Protein AF-A0A844BDV9-F1 (afdb_monomer)

Structure (mmCIF, N/CA/C/O backbone):
data_AF-A0A844BDV9-F1
#
_entry.id   AF-A0A844BDV9-F1
#
loop_
_atom_site.group_PDB
_atom_site.id
_atom_site.type_symbol
_atom_site.label_atom_id
_atom_site.label_alt_id
_atom_site.label_comp_id
_atom_site.label_asym_id
_atom_site.label_entity_id
_atom_site.label_seq_id
_atom_site.pdbx_PDB_ins_code
_atom_site.Cartn_x
_atom_site.Cartn_y
_atom_site.Cartn_z
_atom_site.occupancy
_atom_site.B_iso_or_equiv
_atom_site.auth_seq_id
_atom_site.auth_comp_id
_atom_site.auth_asym_id
_atom_site.auth_atom_id
_atom_site.pdbx_PDB_model_num
ATOM 1 N N . MET A 1 1 ? -14.045 5.479 32.132 1.00 39.50 1 MET A N 1
ATOM 2 C CA . MET A 1 1 ? -12.937 4.643 31.619 1.00 39.50 1 MET A CA 1
ATOM 3 C C . MET A 1 1 ? -12.503 5.252 30.305 1.00 39.50 1 MET A C 1
ATOM 5 O O . MET A 1 1 ? -13.356 5.405 29.442 1.00 39.50 1 MET A O 1
ATOM 9 N N . ALA A 1 2 ? -11.246 5.677 30.174 1.00 41.59 2 ALA A N 1
ATOM 10 C CA . ALA A 1 2 ? -10.740 6.134 28.885 1.00 41.59 2 ALA A CA 1
ATOM 11 C C . ALA A 1 2 ? -10.876 4.974 27.890 1.00 41.59 2 ALA A C 1
ATOM 13 O O . ALA A 1 2 ? -10.367 3.885 28.159 1.00 41.59 2 ALA A O 1
ATOM 14 N N . ALA A 1 3 ? -11.607 5.185 26.797 1.00 51.66 3 ALA A N 1
ATOM 15 C CA . ALA A 1 3 ? -11.724 4.229 25.705 1.00 51.66 3 ALA A CA 1
ATOM 16 C C . ALA A 1 3 ? -10.369 4.152 24.984 1.00 51.66 3 ALA A C 1
ATOM 18 O O . ALA A 1 3 ? -10.139 4.788 23.960 1.00 51.66 3 ALA A O 1
ATOM 19 N N . GLY A 1 4 ? -9.411 3.460 25.598 1.00 60.97 4 GLY A N 1
ATOM 20 C CA . GLY A 1 4 ? -8.107 3.219 25.010 1.00 60.97 4 GLY A CA 1
ATOM 21 C C . GLY A 1 4 ? -8.273 2.311 23.802 1.00 60.97 4 GLY A C 1
ATOM 22 O O . GLY A 1 4 ? -8.883 1.252 23.905 1.00 60.97 4 GLY A O 1
ATOM 23 N N . ILE A 1 5 ? -7.729 2.734 22.664 1.00 66.56 5 ILE A N 1
ATOM 24 C CA . ILE A 1 5 ? -7.647 1.896 21.469 1.00 66.56 5 ILE A CA 1
ATOM 25 C C . ILE A 1 5 ? -6.936 0.588 21.840 1.00 66.56 5 ILE A C 1
ATOM 27 O O . ILE A 1 5 ? -5.827 0.618 22.387 1.00 66.56 5 ILE A O 1
ATOM 31 N N . GLU A 1 6 ? -7.578 -0.538 21.543 1.00 78.62 6 GLU A N 1
ATOM 32 C CA . GLU A 1 6 ? -7.093 -1.866 21.903 1.00 78.62 6 GLU A CA 1
ATOM 33 C C . GLU A 1 6 ? -5.697 -2.125 21.290 1.00 78.62 6 GLU A C 1
ATOM 35 O O . GLU A 1 6 ? -5.483 -1.826 20.108 1.00 78.62 6 GLU A O 1
ATOM 40 N N . PRO A 1 7 ? -4.717 -2.662 22.046 1.00 78.19 7 PRO A N 1
ATOM 41 C CA . PRO A 1 7 ? -3.354 -2.869 21.546 1.00 78.19 7 PRO A CA 1
ATOM 42 C C . PRO A 1 7 ? -3.280 -3.693 20.253 1.00 78.19 7 PRO A C 1
ATOM 44 O O . PRO A 1 7 ? -2.465 -3.385 19.385 1.00 78.19 7 PRO A O 1
ATOM 47 N N . GLY A 1 8 ? -4.162 -4.688 20.095 1.00 80.75 8 GLY A N 1
ATOM 48 C CA . GLY A 1 8 ? -4.255 -5.500 18.877 1.00 80.75 8 GLY A CA 1
ATOM 49 C C . GLY A 1 8 ? -4.669 -4.689 17.647 1.00 80.75 8 GLY A C 1
ATOM 50 O O . GLY A 1 8 ? -4.048 -4.807 16.594 1.00 80.75 8 GLY A O 1
ATOM 51 N N . PHE A 1 9 ? -5.642 -3.787 17.797 1.00 83.75 9 PHE A N 1
ATOM 52 C CA . PHE A 1 9 ? -6.069 -2.890 16.724 1.00 83.75 9 PHE A CA 1
ATOM 53 C C . PHE A 1 9 ? -4.978 -1.875 16.355 1.00 83.75 9 PHE A C 1
ATOM 55 O O . PHE A 1 9 ? -4.750 -1.622 15.175 1.00 83.75 9 PHE A O 1
ATOM 62 N N . ARG A 1 10 ? -4.244 -1.332 17.340 1.00 84.62 10 ARG A N 1
ATOM 63 C CA . ARG A 1 10 ? -3.087 -0.458 17.060 1.00 84.62 10 ARG A CA 1
ATOM 64 C C . ARG A 1 10 ? -1.990 -1.186 16.288 1.00 84.62 10 ARG A C 1
ATOM 66 O O . ARG A 1 10 ? -1.427 -0.611 15.363 1.00 84.62 10 ARG A O 1
ATOM 73 N N . GLY A 1 11 ? -1.692 -2.428 16.673 1.00 88.44 11 GLY A N 1
ATOM 74 C CA . GLY A 1 11 ? -0.721 -3.270 15.976 1.00 88.44 11 GLY A CA 1
ATOM 75 C C . GLY A 1 11 ? -1.129 -3.508 14.525 1.00 88.44 11 GLY A C 1
ATOM 76 O O . GLY A 1 11 ? -0.352 -3.216 13.620 1.00 88.44 11 GLY A O 1
ATOM 77 N N . TRP A 1 12 ? -2.376 -3.932 14.306 1.00 89.88 12 TRP A N 1
ATOM 78 C CA . TRP A 1 12 ? -2.939 -4.121 12.968 1.00 89.88 12 TRP A CA 1
ATOM 79 C C . TRP A 1 12 ? -2.885 -2.843 12.116 1.00 89.88 12 TRP A C 1
ATOM 81 O O . TRP A 1 12 ? -2.395 -2.897 10.991 1.00 89.88 12 TRP A O 1
ATOM 91 N N . LEU A 1 13 ? -3.300 -1.685 12.652 1.00 89.94 13 LEU A N 1
ATOM 92 C CA . LEU A 1 13 ? -3.201 -0.399 11.946 1.00 89.94 13 LEU A CA 1
ATOM 93 C C . LEU A 1 13 ? -1.755 -0.054 11.570 1.00 89.94 13 LEU A C 1
ATOM 95 O O . LEU A 1 13 ? -1.506 0.470 10.486 1.00 89.94 13 LEU A O 1
ATOM 99 N N . GLY A 1 14 ? -0.802 -0.336 12.460 1.00 92.56 14 GLY A N 1
ATOM 100 C CA . GLY A 1 14 ? 0.620 -0.139 12.199 1.00 92.56 14 GLY A CA 1
ATOM 101 C C . GLY A 1 14 ? 1.107 -0.978 11.019 1.00 92.56 14 GLY A C 1
ATOM 102 O O . GLY A 1 14 ? 1.735 -0.435 10.112 1.00 92.56 14 GLY A O 1
ATOM 103 N N . THR A 1 15 ? 0.773 -2.269 11.004 1.00 94.25 15 THR A N 1
ATOM 104 C CA . THR A 1 15 ? 1.108 -3.184 9.904 1.00 94.25 15 THR A CA 1
ATOM 105 C C . THR A 1 15 ? 0.438 -2.766 8.599 1.00 94.25 15 THR A C 1
ATOM 107 O O . THR A 1 15 ? 1.113 -2.670 7.578 1.00 94.25 15 THR A O 1
ATOM 110 N N . LEU A 1 16 ? -0.859 -2.439 8.634 1.00 94.75 16 LEU A N 1
ATOM 111 C CA . LEU A 1 16 ? -1.600 -1.976 7.461 1.00 94.75 16 LEU A CA 1
ATOM 112 C C . LEU A 1 16 ? -0.986 -0.705 6.870 1.00 94.75 16 LEU A C 1
ATOM 114 O O . LEU A 1 16 ? -0.847 -0.604 5.655 1.00 94.75 16 LEU A O 1
ATOM 118 N N . ARG A 1 17 ? -0.586 0.252 7.715 1.00 95.38 17 ARG A N 1
ATOM 119 C CA . ARG A 1 17 ? 0.073 1.479 7.259 1.00 95.38 17 ARG A CA 1
ATOM 120 C C . ARG A 1 17 ? 1.390 1.182 6.547 1.00 95.38 17 ARG A C 1
ATOM 122 O O . ARG A 1 17 ? 1.606 1.718 5.470 1.00 95.38 17 ARG A O 1
ATOM 129 N N . ILE A 1 18 ? 2.241 0.337 7.128 1.00 97.00 18 ILE A N 1
ATOM 130 C CA . ILE A 1 18 ? 3.536 -0.021 6.528 1.00 97.00 18 ILE A CA 1
ATOM 131 C C . ILE A 1 18 ? 3.324 -0.685 5.162 1.00 97.00 18 ILE A C 1
ATOM 133 O O . ILE A 1 18 ? 3.966 -0.295 4.189 1.00 97.00 18 ILE A O 1
ATOM 137 N N . ALA A 1 19 ? 2.388 -1.635 5.070 1.00 96.75 19 ALA A N 1
ATOM 138 C CA . ALA A 1 19 ? 2.056 -2.295 3.809 1.00 96.75 19 ALA A CA 1
ATOM 139 C C . ALA A 1 19 ? 1.506 -1.302 2.768 1.00 96.75 19 ALA A C 1
ATOM 141 O O . ALA A 1 19 ? 1.920 -1.320 1.611 1.00 96.75 19 ALA A O 1
ATOM 142 N N . ALA A 1 20 ? 0.622 -0.386 3.177 1.00 96.81 20 ALA A N 1
ATOM 143 C CA . ALA A 1 20 ? 0.055 0.630 2.292 1.00 96.81 20 ALA A CA 1
ATOM 144 C C . ALA A 1 20 ? 1.111 1.628 1.790 1.00 96.81 20 ALA A C 1
ATOM 146 O O . ALA A 1 20 ? 1.101 1.997 0.618 1.00 96.81 20 ALA A O 1
ATOM 147 N N . GLU A 1 21 ? 2.040 2.047 2.652 1.00 97.94 21 GLU A N 1
ATOM 148 C CA . GLU A 1 21 ? 3.163 2.911 2.276 1.00 97.94 21 GLU A CA 1
ATOM 149 C C . GLU A 1 21 ? 4.096 2.211 1.276 1.00 97.94 21 GLU A C 1
ATOM 151 O O . GLU A 1 21 ? 4.487 2.821 0.281 1.00 97.94 21 GLU A O 1
ATOM 156 N N . ALA A 1 22 ? 4.396 0.925 1.484 1.00 95.50 22 ALA A N 1
ATOM 157 C CA . ALA A 1 22 ? 5.203 0.132 0.557 1.00 95.50 22 ALA A CA 1
ATOM 158 C C . ALA A 1 22 ? 4.511 -0.062 -0.804 1.00 95.50 22 ALA A C 1
ATOM 160 O O . ALA A 1 22 ? 5.119 0.181 -1.847 1.00 95.50 22 ALA A O 1
ATOM 161 N N . SER A 1 23 ? 3.227 -0.434 -0.803 1.00 97.69 23 SER A N 1
ATOM 162 C CA . SER A 1 23 ? 2.417 -0.580 -2.021 1.00 97.69 23 SER A CA 1
ATOM 163 C C . SER A 1 23 ? 2.340 0.730 -2.810 1.00 97.69 23 SER A C 1
ATOM 165 O O . SER A 1 23 ? 2.504 0.739 -4.034 1.00 97.69 23 SER A O 1
ATOM 167 N N . LYS A 1 24 ? 2.180 1.860 -2.110 1.00 97.62 24 LYS A N 1
ATOM 168 C CA . LYS A 1 24 ? 2.211 3.184 -2.729 1.00 97.62 24 LYS A CA 1
ATOM 169 C C . LYS A 1 24 ? 3.570 3.486 -3.357 1.00 97.62 24 LYS A C 1
ATOM 171 O O . LYS A 1 24 ? 3.602 3.905 -4.505 1.00 97.62 24 LYS A O 1
ATOM 176 N N . ALA A 1 25 ? 4.672 3.257 -2.644 1.00 97.62 25 ALA A N 1
ATOM 177 C CA . ALA A 1 25 ? 6.011 3.535 -3.165 1.00 97.62 25 ALA A CA 1
ATOM 178 C C . ALA A 1 25 ? 6.306 2.751 -4.456 1.00 97.62 25 ALA A C 1
ATOM 180 O O . ALA A 1 25 ? 6.839 3.315 -5.407 1.00 97.62 25 ALA A O 1
ATOM 181 N N . LEU A 1 26 ? 5.898 1.479 -4.514 1.00 97.06 26 LEU A N 1
ATOM 182 C CA . LEU A 1 26 ? 6.020 0.653 -5.719 1.00 97.06 26 LEU A CA 1
ATOM 183 C C . LEU A 1 26 ? 5.133 1.159 -6.861 1.00 97.06 26 LEU A C 1
ATOM 185 O O . LEU A 1 26 ? 5.562 1.175 -8.011 1.00 97.06 26 LEU A O 1
ATOM 189 N N . SER A 1 27 ? 3.915 1.607 -6.549 1.00 95.44 27 SER A N 1
ATOM 190 C CA . SER A 1 27 ? 3.009 2.203 -7.540 1.00 95.44 27 SER A CA 1
ATOM 191 C C . SER A 1 27 ? 3.560 3.518 -8.101 1.00 95.44 27 SER A C 1
ATOM 193 O O . SER A 1 27 ? 3.474 3.752 -9.305 1.00 95.44 27 SER A O 1
ATOM 195 N N . ASP A 1 28 ? 4.161 4.352 -7.248 1.00 97.25 28 ASP A N 1
ATOM 196 C CA . ASP A 1 28 ? 4.805 5.606 -7.641 1.00 97.25 28 ASP A CA 1
ATOM 197 C C . ASP A 1 28 ? 6.036 5.332 -8.528 1.00 97.25 28 ASP A C 1
ATOM 199 O O . ASP A 1 28 ? 6.206 5.984 -9.559 1.00 97.25 28 ASP A O 1
ATOM 203 N N . GLU A 1 29 ? 6.864 4.334 -8.185 1.00 96.56 29 GLU A N 1
ATOM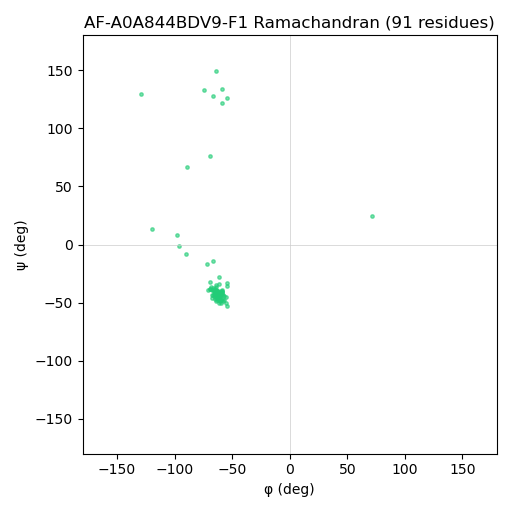 204 C CA . GLU A 1 29 ? 8.001 3.921 -9.020 1.00 96.56 29 GLU A CA 1
ATOM 205 C C . GLU A 1 29 ? 7.534 3.358 -10.367 1.00 96.56 29 GLU A C 1
ATOM 207 O O . GLU A 1 29 ? 8.094 3.713 -11.403 1.00 96.56 29 GLU A O 1
ATOM 212 N N . LEU A 1 30 ? 6.484 2.530 -10.379 1.00 94.94 30 LEU A N 1
ATOM 213 C CA . LEU A 1 30 ? 5.925 1.976 -11.611 1.00 94.94 30 LEU A CA 1
ATOM 214 C C . LEU A 1 30 ? 5.376 3.088 -12.508 1.00 94.94 30 LEU A C 1
ATOM 216 O O . LEU A 1 30 ? 5.652 3.104 -13.704 1.00 94.94 30 LEU A O 1
ATOM 220 N N . GLY A 1 31 ? 4.653 4.045 -11.924 1.00 93.56 31 GLY A N 1
ATOM 221 C CA . GLY A 1 31 ? 4.153 5.219 -12.630 1.00 93.56 31 GLY A CA 1
ATOM 222 C C . GLY A 1 31 ? 5.278 6.065 -13.224 1.00 93.56 31 GLY A C 1
ATOM 223 O O . GLY A 1 31 ? 5.174 6.479 -14.374 1.00 93.56 31 GLY A O 1
ATOM 224 N N . ALA A 1 32 ? 6.369 6.282 -12.484 1.00 94.50 32 ALA A N 1
ATOM 225 C CA . ALA A 1 32 ? 7.542 6.992 -12.990 1.00 94.50 32 ALA A CA 1
ATOM 226 C C . ALA A 1 32 ? 8.221 6.231 -14.139 1.00 94.50 32 ALA A C 1
ATOM 228 O O . ALA A 1 32 ? 8.556 6.835 -15.154 1.00 94.50 32 ALA A O 1
ATOM 229 N N . LEU A 1 33 ? 8.362 4.910 -14.002 1.00 92.31 33 LEU A N 1
ATOM 230 C CA . LEU A 1 33 ? 8.980 4.051 -15.008 1.00 92.31 33 LEU A CA 1
A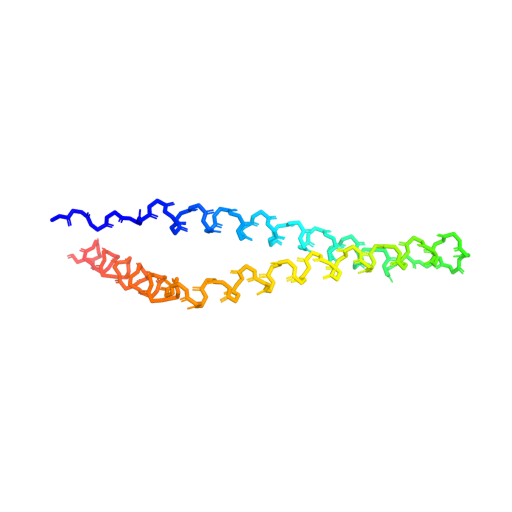TOM 231 C C . LEU A 1 33 ? 8.165 4.027 -16.309 1.00 92.31 33 LEU A C 1
ATOM 233 O O . LEU A 1 33 ? 8.738 4.079 -17.386 1.00 92.31 33 LEU A O 1
ATOM 237 N N . MET A 1 34 ? 6.830 4.024 -16.233 1.00 90.56 34 MET A N 1
ATOM 238 C CA . MET A 1 34 ? 5.950 4.073 -17.413 1.00 90.56 34 MET A CA 1
ATOM 239 C C . MET A 1 34 ? 6.017 5.393 -18.202 1.00 90.56 34 MET A C 1
ATOM 241 O O . MET A 1 34 ? 5.496 5.453 -19.314 1.00 90.56 34 MET A O 1
ATOM 245 N N . LEU A 1 35 ? 6.609 6.450 -17.638 1.00 91.88 35 LEU A N 1
ATOM 246 C CA . LEU A 1 35 ? 6.825 7.729 -18.324 1.00 91.88 35 LEU A CA 1
ATOM 247 C C . LEU A 1 35 ? 8.167 7.784 -19.066 1.00 91.88 35 LEU A C 1
ATOM 249 O O . LEU A 1 35 ? 8.418 8.754 -19.784 1.00 91.88 35 LEU A O 1
ATOM 253 N N . GLU A 1 36 ? 9.034 6.789 -18.877 1.00 92.88 36 GLU A N 1
ATOM 254 C CA . GLU A 1 36 ? 10.288 6.673 -19.614 1.00 92.88 36 GLU A CA 1
ATOM 255 C C . GLU A 1 36 ? 10.007 6.214 -21.056 1.00 92.88 36 GLU A C 1
ATOM 257 O O . GLU A 1 36 ? 9.250 5.274 -21.290 1.00 92.88 36 GLU A O 1
ATOM 262 N N . ASP A 1 37 ? 10.627 6.886 -22.027 1.00 90.44 37 ASP A N 1
ATOM 263 C CA . ASP A 1 37 ? 10.583 6.515 -23.449 1.00 90.44 37 ASP A CA 1
ATOM 264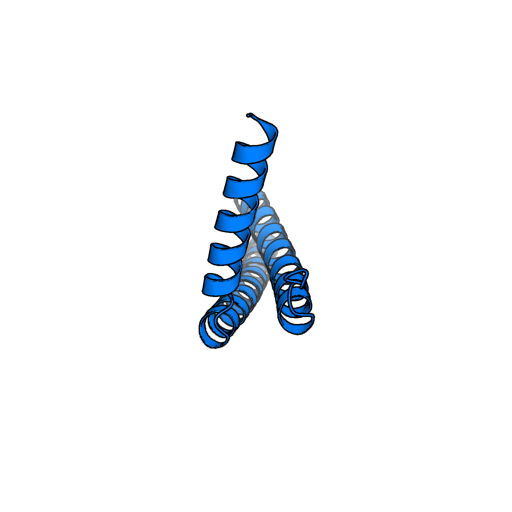 C C . ASP A 1 37 ? 11.739 5.543 -23.755 1.00 90.44 37 ASP A C 1
ATOM 266 O O . ASP A 1 37 ? 12.723 5.895 -24.406 1.00 90.44 37 ASP A O 1
ATOM 270 N N . ASP A 1 38 ? 11.667 4.344 -23.171 1.00 91.81 38 ASP A N 1
ATOM 271 C CA . ASP A 1 38 ? 12.610 3.233 -23.356 1.00 91.81 38 ASP A CA 1
ATOM 272 C C . ASP A 1 38 ? 11.802 1.969 -23.692 1.00 91.81 38 ASP A C 1
ATOM 274 O O . ASP A 1 38 ? 10.824 1.643 -23.026 1.00 91.81 38 ASP A O 1
ATOM 278 N N . ASP A 1 39 ? 12.171 1.258 -24.752 1.00 90.19 39 ASP A N 1
ATOM 279 C CA . ASP A 1 39 ? 11.528 0.016 -25.192 1.00 90.19 39 ASP A CA 1
ATOM 280 C C . ASP A 1 39 ? 12.497 -1.176 -25.196 1.00 90.19 39 ASP A C 1
ATOM 282 O O . ASP A 1 39 ? 12.199 -2.246 -25.733 1.00 90.19 39 ASP A O 1
ATOM 286 N N . SER A 1 40 ? 13.662 -1.023 -24.567 1.00 96.50 40 SER A N 1
ATOM 287 C CA . SER A 1 40 ? 14.669 -2.071 -24.495 1.00 96.50 40 SER A CA 1
ATOM 288 C C . SER A 1 40 ? 14.180 -3.292 -23.710 1.00 96.50 40 SER A C 1
ATOM 290 O O . SER A 1 40 ? 13.458 -3.197 -22.716 1.00 96.50 40 SER A O 1
ATOM 292 N N . ASP A 1 41 ? 14.666 -4.479 -24.082 1.00 96.50 41 ASP A N 1
ATOM 293 C CA . ASP A 1 41 ? 14.380 -5.721 -23.348 1.00 96.50 41 ASP A CA 1
ATOM 294 C C . ASP A 1 41 ? 14.728 -5.622 -21.851 1.00 96.50 41 ASP A C 1
ATOM 296 O O . ASP A 1 41 ? 14.087 -6.247 -21.002 1.00 96.50 41 ASP A O 1
ATOM 300 N N . ALA A 1 42 ? 15.776 -4.863 -21.515 1.00 95.19 42 ALA A N 1
ATOM 301 C CA . ALA A 1 42 ? 16.191 -4.639 -20.135 1.00 95.19 42 ALA A CA 1
ATOM 302 C C . ALA A 1 42 ? 15.155 -3.805 -19.370 1.00 95.19 42 ALA A C 1
ATOM 304 O O . ALA A 1 42 ? 14.804 -4.157 -18.240 1.00 95.19 42 ALA A O 1
ATOM 305 N N . PHE A 1 43 ? 14.640 -2.752 -20.004 1.00 94.75 43 PHE A N 1
ATOM 306 C CA . PHE A 1 43 ? 13.572 -1.920 -19.472 1.00 94.75 43 PHE A CA 1
ATOM 307 C C . PHE A 1 43 ? 12.270 -2.709 -19.300 1.00 94.75 43 PHE A C 1
ATOM 309 O O . PHE A 1 43 ? 11.719 -2.740 -18.201 1.00 94.75 43 PHE A O 1
ATOM 316 N N . ILE A 1 44 ? 11.842 -3.462 -20.318 1.00 94.50 44 ILE A N 1
ATOM 317 C CA . ILE A 1 44 ? 10.632 -4.300 -20.252 1.00 94.50 44 ILE A CA 1
ATOM 318 C C . ILE A 1 44 ? 10.727 -5.312 -19.100 1.00 94.50 44 ILE A C 1
ATOM 320 O O . ILE A 1 44 ? 9.781 -5.480 -18.330 1.00 94.50 44 ILE A O 1
ATOM 324 N N . ARG A 1 45 ? 11.883 -5.962 -18.908 1.00 95.94 45 ARG A N 1
ATOM 325 C CA . ARG A 1 45 ? 12.092 -6.882 -17.771 1.00 95.94 45 ARG A CA 1
ATOM 326 C C . ARG A 1 45 ? 12.036 -6.176 -16.419 1.00 95.94 45 ARG A C 1
ATOM 328 O O . ARG A 1 45 ? 11.597 -6.783 -15.442 1.00 95.94 45 ARG A O 1
ATOM 335 N N . ARG A 1 46 ? 12.510 -4.930 -16.341 1.00 96.06 46 ARG A N 1
ATOM 336 C CA . ARG A 1 46 ? 12.421 -4.111 -15.128 1.00 96.06 46 ARG A CA 1
ATOM 337 C C . ARG A 1 46 ? 10.967 -3.746 -14.830 1.00 96.06 46 ARG A C 1
ATOM 339 O O . ARG A 1 46 ? 10.552 -3.941 -13.692 1.00 96.06 46 ARG A O 1
ATOM 346 N N . LEU A 1 47 ? 10.209 -3.304 -15.836 1.00 96.12 47 LEU A N 1
ATOM 347 C CA . LEU A 1 47 ? 8.774 -3.024 -15.729 1.00 96.12 47 LEU A CA 1
ATOM 348 C C . LEU A 1 47 ? 8.011 -4.234 -15.191 1.00 96.12 47 LEU A C 1
ATOM 350 O O . LEU A 1 47 ? 7.337 -4.110 -14.177 1.00 96.12 47 LEU A O 1
ATOM 354 N N . ILE A 1 48 ? 8.179 -5.407 -15.813 1.00 96.12 48 ILE A N 1
ATOM 355 C CA . ILE A 1 48 ? 7.491 -6.641 -15.400 1.00 96.12 48 ILE A CA 1
ATOM 356 C C . ILE A 1 48 ? 7.767 -6.949 -13.927 1.00 96.12 48 ILE A C 1
ATOM 358 O O . ILE A 1 48 ? 6.836 -7.133 -13.149 1.00 96.12 48 ILE A O 1
ATOM 362 N N . ARG A 1 49 ? 9.043 -6.941 -13.522 1.00 97.25 49 ARG A N 1
ATOM 363 C CA . ARG A 1 49 ? 9.422 -7.232 -12.134 1.00 97.25 49 ARG A CA 1
ATOM 364 C C . ARG A 1 49 ? 8.797 -6.245 -11.151 1.00 97.25 49 ARG A C 1
ATOM 366 O O . ARG A 1 49 ? 8.365 -6.645 -10.076 1.00 97.25 49 ARG A O 1
ATOM 373 N N . LEU A 1 50 ? 8.791 -4.960 -11.495 1.00 96.75 50 LEU A N 1
ATOM 374 C CA . LEU A 1 50 ? 8.230 -3.927 -10.634 1.00 96.75 50 LEU A CA 1
ATOM 375 C C . LEU A 1 50 ? 6.701 -4.043 -10.544 1.00 96.75 50 LEU A C 1
ATOM 377 O O . LEU A 1 50 ? 6.148 -3.886 -9.460 1.00 96.75 50 LEU A O 1
ATOM 381 N N . SER A 1 51 ? 6.026 -4.387 -11.644 1.00 96.62 51 SER A N 1
ATOM 382 C CA . SER A 1 51 ? 4.588 -4.676 -11.650 1.00 96.62 51 SER A CA 1
ATOM 383 C C . SER A 1 51 ? 4.235 -5.869 -10.760 1.00 96.62 51 SER A C 1
ATOM 385 O O . SER A 1 51 ? 3.327 -5.748 -9.945 1.00 96.62 51 SER A O 1
ATOM 387 N N . GLU A 1 52 ? 4.979 -6.977 -10.840 1.00 97.62 52 GLU A N 1
ATOM 388 C CA . GLU A 1 52 ? 4.777 -8.152 -9.974 1.00 97.62 52 GLU A CA 1
ATOM 389 C C . GLU A 1 52 ? 4.946 -7.802 -8.485 1.00 97.62 52 GLU A C 1
ATOM 391 O O . GLU A 1 52 ? 4.187 -8.258 -7.631 1.00 97.62 52 GLU A O 1
ATOM 396 N N . GLN A 1 53 ? 5.931 -6.959 -8.157 1.00 97.50 53 GLN A N 1
ATOM 397 C CA . GLN A 1 53 ? 6.140 -6.481 -6.788 1.00 97.50 53 GLN A CA 1
ATOM 398 C C . GLN A 1 53 ? 4.999 -5.578 -6.313 1.00 97.50 53 GLN A C 1
ATOM 400 O O . GLN A 1 53 ? 4.542 -5.719 -5.178 1.00 97.50 53 GLN A O 1
ATOM 405 N N . ALA A 1 54 ? 4.537 -4.660 -7.165 1.00 96.25 54 ALA A N 1
ATOM 406 C CA . ALA A 1 54 ? 3.422 -3.773 -6.855 1.00 96.25 54 ALA A CA 1
ATOM 407 C C . ALA A 1 54 ? 2.119 -4.558 -6.629 1.00 96.25 54 ALA A C 1
ATOM 409 O O . ALA A 1 54 ? 1.393 -4.263 -5.680 1.00 96.25 54 ALA A O 1
ATOM 410 N N . GLU A 1 55 ? 1.857 -5.582 -7.447 1.00 96.94 55 GLU A N 1
ATOM 411 C CA . GLU A 1 55 ? 0.711 -6.485 -7.299 1.00 96.94 55 GLU A CA 1
ATOM 412 C C . GLU A 1 55 ? 0.771 -7.245 -5.969 1.00 96.94 55 GLU A C 1
ATOM 414 O O . GLU A 1 55 ? -0.169 -7.170 -5.181 1.00 96.94 55 GLU A O 1
ATOM 419 N N . ALA A 1 56 ? 1.909 -7.869 -5.648 1.00 96.88 56 ALA A N 1
ATOM 420 C CA . ALA A 1 56 ? 2.082 -8.580 -4.382 1.00 96.88 56 ALA A CA 1
ATOM 421 C C . ALA A 1 56 ? 1.885 -7.668 -3.155 1.00 96.88 56 ALA A C 1
ATOM 423 O O . ALA A 1 56 ? 1.269 -8.070 -2.166 1.00 96.88 56 ALA A O 1
ATOM 424 N N . ALA A 1 57 ? 2.372 -6.425 -3.216 1.00 95.88 57 ALA A N 1
ATOM 425 C CA . ALA A 1 57 ? 2.178 -5.450 -2.146 1.00 95.88 57 ALA A CA 1
ATOM 426 C C . ALA A 1 57 ? 0.713 -4.994 -2.030 1.00 95.88 57 ALA A C 1
ATOM 428 O O . ALA A 1 57 ? 0.206 -4.813 -0.922 1.00 95.88 57 ALA A O 1
ATOM 429 N N . ALA A 1 58 ? 0.016 -4.812 -3.155 1.00 96.31 58 ALA A N 1
ATOM 430 C CA . ALA A 1 58 ? -1.408 -4.486 -3.161 1.00 96.31 58 ALA A CA 1
ATOM 431 C C . ALA A 1 58 ? -2.256 -5.631 -2.580 1.00 96.31 58 ALA A C 1
ATOM 433 O O . ALA A 1 58 ? -3.161 -5.376 -1.781 1.00 96.31 58 ALA A O 1
ATOM 434 N N . ASP A 1 59 ? -1.924 -6.881 -2.906 1.00 97.69 59 ASP A N 1
ATOM 435 C CA . ASP A 1 59 ? -2.567 -8.072 -2.347 1.00 97.69 59 ASP A CA 1
ATOM 436 C C . ASP A 1 59 ? -2.352 -8.185 -0.834 1.00 97.69 59 ASP A C 1
ATOM 438 O O . ASP A 1 59 ? -3.284 -8.503 -0.091 1.00 97.69 59 ASP A O 1
ATOM 442 N N . GLU A 1 60 ? -1.150 -7.870 -0.344 1.00 96.81 60 GLU A N 1
ATOM 443 C CA . GLU A 1 60 ? -0.869 -7.832 1.093 1.00 96.81 60 GLU A CA 1
ATOM 444 C C . GLU A 1 60 ? -1.742 -6.790 1.807 1.00 96.81 60 GLU A C 1
ATOM 446 O O . GLU A 1 60 ? -2.363 -7.092 2.833 1.00 96.81 60 GLU A O 1
ATOM 451 N N . VAL A 1 61 ? -1.857 -5.583 1.244 1.00 97.19 61 VAL A N 1
ATOM 452 C CA . VAL A 1 61 ? -2.749 -4.535 1.763 1.00 97.19 61 VAL A CA 1
ATOM 453 C C . VAL A 1 61 ? -4.199 -5.012 1.761 1.00 97.19 61 VAL A C 1
ATOM 455 O O . VAL A 1 61 ? -4.882 -4.886 2.779 1.00 97.19 61 VAL A O 1
ATOM 458 N N . ALA A 1 62 ? -4.673 -5.594 0.659 1.00 96.12 62 ALA A N 1
ATOM 459 C CA . ALA A 1 62 ? -6.034 -6.107 0.543 1.00 96.12 62 ALA A CA 1
ATOM 460 C C . ALA A 1 62 ? -6.325 -7.198 1.586 1.00 96.12 62 ALA A C 1
ATOM 462 O O . ALA A 1 62 ? -7.373 -7.172 2.237 1.00 96.12 62 ALA A O 1
ATOM 463 N N . ASN A 1 63 ? -5.379 -8.110 1.813 1.00 95.38 63 ASN A N 1
ATOM 464 C CA . ASN A 1 63 ? -5.487 -9.148 2.831 1.00 95.38 63 ASN A CA 1
ATOM 465 C C . ASN A 1 63 ? -5.554 -8.554 4.248 1.00 95.38 63 ASN A C 1
ATOM 467 O O . ASN A 1 63 ? -6.410 -8.935 5.047 1.00 95.38 63 ASN A O 1
ATOM 471 N N . LEU A 1 64 ? -4.710 -7.568 4.563 1.00 93.81 64 LEU A N 1
ATOM 472 C CA . LEU A 1 64 ? -4.733 -6.880 5.858 1.00 93.81 64 LEU A CA 1
ATOM 473 C C . LEU A 1 64 ? -6.039 -6.109 6.078 1.00 93.81 64 LEU A C 1
ATOM 475 O O . LEU A 1 64 ? -6.580 -6.130 7.187 1.00 93.81 64 LEU A O 1
ATOM 479 N N . VAL A 1 65 ? -6.578 -5.473 5.035 1.00 92.69 65 VAL A N 1
ATOM 480 C CA . VAL A 1 65 ? -7.901 -4.834 5.068 1.00 92.69 65 VAL A CA 1
ATOM 481 C C . VAL A 1 65 ? -8.990 -5.871 5.329 1.00 92.69 65 VAL A C 1
ATOM 483 O O . VAL A 1 65 ? -9.833 -5.654 6.198 1.00 92.69 65 VAL A O 1
ATOM 486 N N . HIS A 1 66 ? -8.956 -7.010 4.635 1.00 92.06 66 HIS A N 1
ATOM 487 C CA . HIS A 1 66 ? -9.925 -8.089 4.813 1.00 92.06 66 HIS A CA 1
ATOM 488 C C . HIS A 1 66 ? -9.910 -8.650 6.242 1.00 92.06 66 HIS A C 1
ATOM 490 O O . HIS A 1 66 ? -10.963 -8.776 6.870 1.00 92.06 66 HIS A O 1
ATOM 496 N N . ILE A 1 67 ? -8.720 -8.897 6.800 1.00 88.69 67 ILE A N 1
ATOM 497 C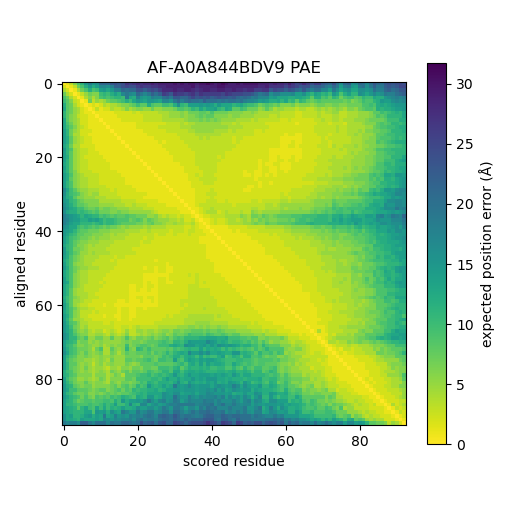 CA . ILE A 1 67 ? -8.546 -9.275 8.210 1.00 88.69 67 ILE A CA 1
ATOM 498 C C . ILE A 1 67 ? -9.158 -8.206 9.123 1.00 88.69 67 ILE A C 1
ATOM 500 O O . ILE A 1 67 ? -9.889 -8.542 10.054 1.00 88.69 67 ILE A O 1
A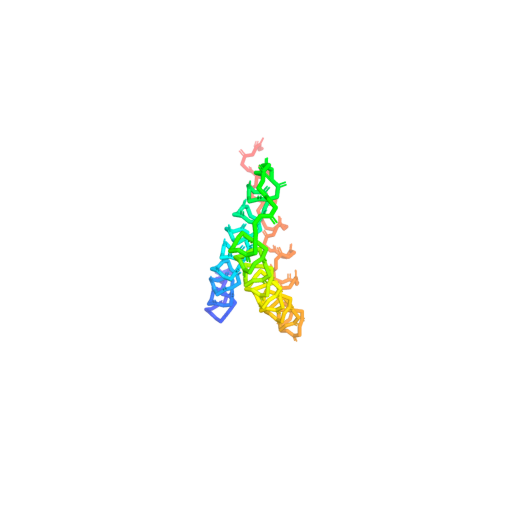TOM 504 N N . GLY A 1 68 ? -8.919 -6.926 8.823 1.00 86.12 68 GLY A N 1
A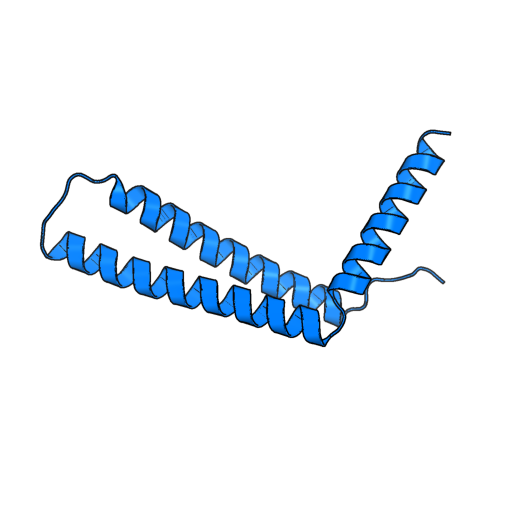TOM 505 C CA . GLY A 1 68 ? -9.503 -5.784 9.526 1.00 86.12 68 GLY A CA 1
ATOM 506 C C . GLY A 1 68 ? -11.032 -5.803 9.561 1.00 86.12 68 GLY A C 1
ATOM 507 O O . GLY A 1 68 ? -11.627 -5.599 10.621 1.00 86.12 68 GLY A O 1
ATOM 508 N N . VAL A 1 69 ? -11.682 -6.100 8.430 1.00 83.25 69 VAL A N 1
ATOM 509 C CA . VAL A 1 69 ? -13.143 -6.296 8.373 1.00 83.25 69 VAL A CA 1
ATOM 510 C C . VAL A 1 69 ? -13.565 -7.419 9.320 1.00 83.25 69 VAL A C 1
ATOM 512 O O . VAL A 1 69 ? -14.472 -7.227 10.128 1.00 83.25 69 VAL A O 1
ATOM 515 N N . GLY A 1 70 ? -12.882 -8.566 9.264 1.00 81.12 70 GLY A N 1
ATOM 516 C CA . GLY A 1 70 ? -13.209 -9.747 10.066 1.00 81.12 70 GLY A CA 1
ATOM 517 C C . GLY A 1 70 ? -13.111 -9.538 11.581 1.00 81.12 70 GLY A C 1
ATOM 518 O O . GLY A 1 70 ? -13.836 -10.188 12.331 1.00 81.12 70 GLY A O 1
ATOM 519 N N . ILE A 1 71 ? -12.261 -8.614 12.040 1.00 80.00 71 ILE A N 1
ATOM 520 C CA . ILE A 1 71 ? -12.078 -8.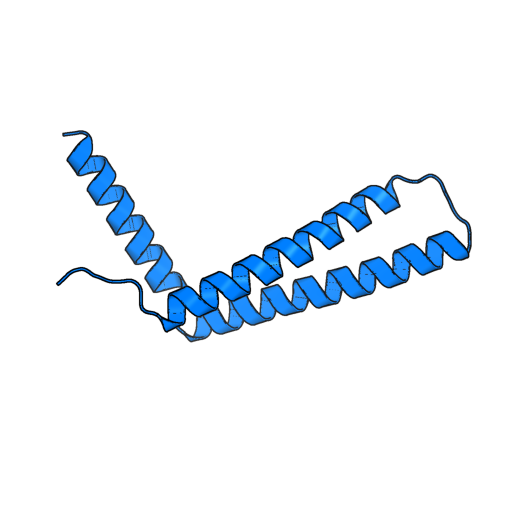298 13.469 1.00 80.00 71 ILE A CA 1
ATOM 521 C C . ILE A 1 71 ? -12.875 -7.067 13.939 1.00 80.00 71 ILE A C 1
ATOM 523 O O . ILE A 1 71 ? -12.675 -6.601 15.060 1.00 80.00 71 ILE A O 1
ATOM 527 N N . GLY A 1 72 ? -13.759 -6.507 13.104 1.00 80.69 72 GLY A N 1
ATOM 528 C CA . GLY A 1 72 ? -14.556 -5.325 13.458 1.00 80.69 72 GLY A CA 1
ATOM 529 C C . GLY A 1 72 ? -13.742 -4.027 13.533 1.00 80.69 72 GLY A C 1
ATOM 530 O O . GLY A 1 72 ? -14.124 -3.082 14.226 1.00 80.69 72 GLY A O 1
ATOM 531 N N . ALA A 1 73 ? -12.609 -3.950 12.829 1.00 81.69 73 ALA A N 1
ATOM 532 C CA . ALA A 1 73 ? -11.736 -2.779 12.842 1.00 81.69 73 ALA A CA 1
ATOM 533 C C . ALA A 1 73 ? -12.441 -1.515 12.315 1.00 81.69 73 ALA A C 1
ATOM 535 O O . ALA A 1 73 ? -12.216 -0.419 12.823 1.00 81.69 73 ALA A O 1
ATOM 536 N N . PHE A 1 74 ? -13.340 -1.651 11.338 1.00 77.00 74 PHE A N 1
ATOM 537 C CA . PHE A 1 74 ? -14.086 -0.515 10.790 1.00 77.00 74 PHE A CA 1
ATOM 538 C C . PHE A 1 74 ? -15.099 0.075 11.776 1.00 77.00 74 PHE A C 1
ATOM 540 O O . PHE A 1 74 ? -15.269 1.293 11.803 1.00 77.00 74 PHE A O 1
ATOM 547 N N . ASP A 1 75 ? -15.688 -0.741 12.653 1.00 82.31 75 ASP A N 1
ATOM 548 C CA . ASP A 1 75 ? -16.548 -0.245 13.734 1.00 82.31 75 ASP A CA 1
ATOM 549 C C . ASP A 1 75 ? -15.739 0.561 14.753 1.00 82.31 75 ASP A C 1
ATOM 551 O O . ASP A 1 75 ? -16.188 1.594 15.254 1.00 82.31 75 ASP A O 1
ATOM 555 N N . TRP A 1 76 ? -14.511 0.120 15.034 1.00 80.50 76 TRP A N 1
ATOM 556 C CA . TRP A 1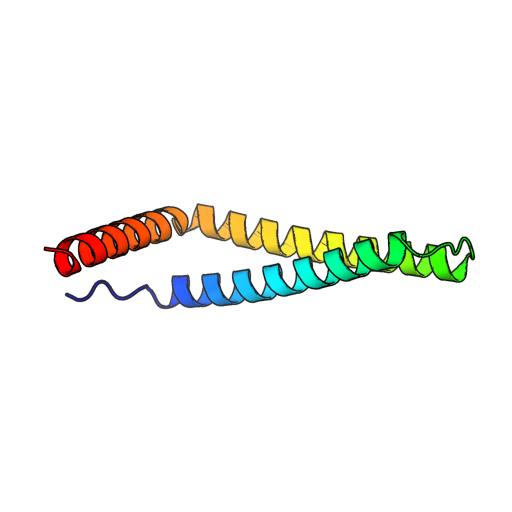 76 ? -13.566 0.875 15.852 1.00 80.50 76 TRP A CA 1
ATOM 557 C C . TRP A 1 76 ? -13.181 2.206 15.205 1.00 80.50 76 TRP A C 1
ATOM 559 O O . TRP A 1 76 ? -13.209 3.231 15.885 1.00 80.50 76 TRP A O 1
ATOM 569 N N . ILE A 1 77 ? -12.886 2.219 13.901 1.00 81.81 77 ILE A N 1
ATOM 570 C CA . ILE A 1 77 ? -12.610 3.453 13.147 1.00 81.81 77 ILE A CA 1
ATOM 571 C C . ILE A 1 77 ? -13.814 4.403 13.216 1.00 81.81 77 ILE A C 1
ATOM 573 O O . ILE A 1 77 ? -13.645 5.579 13.531 1.00 81.81 77 ILE A O 1
ATOM 577 N N . ALA A 1 78 ? -15.031 3.901 12.992 1.00 82.94 78 ALA A N 1
ATOM 578 C CA . ALA A 1 78 ? -16.250 4.705 13.041 1.00 82.94 78 ALA A CA 1
ATOM 579 C C . ALA A 1 78 ? -16.497 5.311 14.433 1.00 82.94 78 ALA A C 1
ATOM 581 O O . ALA A 1 78 ? -16.831 6.492 14.545 1.00 82.94 78 ALA A O 1
ATOM 582 N N . ARG A 1 79 ? -16.280 4.536 15.505 1.00 82.62 79 ARG A N 1
ATOM 583 C CA . ARG A 1 79 ? -16.369 5.031 16.890 1.00 82.62 79 ARG A CA 1
ATOM 584 C C . ARG A 1 79 ? -15.337 6.115 17.182 1.00 82.62 79 ARG A C 1
ATOM 586 O O . ARG A 1 79 ? -15.673 7.103 17.827 1.00 82.62 79 ARG A O 1
ATOM 593 N N . LEU A 1 80 ? -14.101 5.944 16.712 1.00 81.06 80 LEU A N 1
ATOM 594 C CA . LEU A 1 80 ? -13.045 6.943 16.885 1.00 81.06 80 LEU A CA 1
ATOM 595 C C . LEU A 1 80 ? -13.376 8.244 16.148 1.00 81.06 80 LEU A C 1
ATOM 597 O O . LEU A 1 80 ? -13.254 9.311 16.739 1.00 81.06 80 LEU A O 1
ATOM 601 N N . ALA A 1 81 ? -13.863 8.159 14.909 1.00 82.94 81 ALA A N 1
ATOM 602 C CA . ALA A 1 81 ? -14.266 9.331 14.134 1.00 82.94 81 ALA A CA 1
ATOM 603 C C . ALA A 1 81 ? -15.425 10.101 14.794 1.00 82.94 81 ALA A C 1
ATOM 605 O O . ALA A 1 81 ? -15.415 11.328 14.832 1.00 82.94 81 ALA A O 1
ATOM 606 N N . GLN A 1 82 ? -16.409 9.393 15.359 1.00 84.12 82 GLN A N 1
ATOM 607 C CA . GLN A 1 82 ? -17.492 10.028 16.117 1.00 84.12 82 GLN A CA 1
ATOM 608 C C . GLN A 1 82 ? -16.987 10.708 17.393 1.00 84.12 82 GLN A C 1
ATOM 610 O O . GLN A 1 82 ? -17.398 11.829 17.686 1.00 84.12 82 GLN A O 1
ATOM 615 N N . ALA A 1 83 ? -16.091 10.055 18.139 1.00 81.81 83 ALA A N 1
ATOM 616 C CA . ALA A 1 83 ? -15.511 10.631 19.348 1.00 81.81 83 ALA A CA 1
ATOM 617 C C . ALA A 1 83 ? -14.709 11.910 19.049 1.00 81.81 83 ALA A C 1
ATOM 619 O O . ALA A 1 83 ? -14.846 12.894 19.773 1.00 81.81 83 ALA A O 1
ATOM 620 N N . ASP A 1 84 ? -13.928 11.918 17.968 1.00 82.69 84 ASP A N 1
ATOM 621 C CA . ASP A 1 84 ? -13.151 13.081 17.523 1.00 82.69 84 ASP A CA 1
ATOM 622 C C . ASP A 1 84 ? -14.054 14.252 17.090 1.00 82.69 84 ASP A C 1
ATOM 624 O O . ASP A 1 84 ? -13.849 15.400 17.493 1.00 82.69 84 ASP A O 1
ATOM 628 N N . ALA A 1 85 ? -15.131 13.958 16.354 1.00 81.56 85 ALA A N 1
ATOM 629 C CA . ALA A 1 85 ? -16.126 14.954 15.961 1.00 81.56 85 ALA A CA 1
ATOM 630 C C . ALA A 1 85 ? -16.848 15.578 17.169 1.00 81.56 85 ALA A C 1
ATOM 632 O O . ALA A 1 85 ? -17.071 16.789 17.198 1.00 81.56 85 ALA A O 1
ATOM 633 N N . MET A 1 86 ? -17.187 14.772 18.181 1.00 80.56 86 MET A N 1
ATOM 634 C CA . MET A 1 86 ? -17.797 15.267 19.420 1.00 80.56 86 MET A CA 1
ATOM 635 C C . MET A 1 86 ? -16.839 16.172 20.201 1.00 80.56 86 MET A C 1
ATOM 637 O O . MET A 1 86 ? -17.241 17.255 20.614 1.00 80.56 86 MET A O 1
ATOM 641 N N . GLN A 1 87 ? -15.570 15.776 20.347 1.00 79.50 87 GLN A N 1
ATOM 642 C CA . GLN A 1 87 ? -14.556 16.599 21.019 1.00 79.50 87 GLN A CA 1
ATOM 643 C C . GLN A 1 87 ? -14.313 17.925 20.294 1.00 79.50 87 GLN A C 1
ATOM 645 O O . GLN A 1 87 ? -14.203 18.971 20.931 1.00 79.50 87 GLN A O 1
ATOM 650 N N . SER A 1 88 ? -14.279 17.896 18.963 1.00 80.12 88 SER A N 1
ATOM 651 C CA . SER A 1 88 ? -14.117 19.096 18.139 1.00 80.12 88 SER A CA 1
ATOM 652 C C . SER A 1 88 ? -15.293 20.067 18.287 1.00 80.12 88 SER A C 1
ATOM 654 O O . SER A 1 88 ? -15.090 21.279 18.302 1.00 80.12 88 SER A O 1
ATOM 656 N N . ALA A 1 89 ? -16.520 19.554 18.428 1.00 76.94 89 ALA A N 1
ATOM 657 C CA . ALA A 1 89 ? -17.712 20.371 18.653 1.00 76.94 89 ALA A CA 1
ATOM 658 C C . ALA A 1 89 ? -17.743 20.987 20.064 1.00 76.94 89 ALA A C 1
ATOM 660 O O . ALA A 1 89 ? -18.113 22.149 20.225 1.00 76.94 89 ALA A O 1
ATOM 661 N N . GLU A 1 90 ? -17.317 20.233 21.078 1.00 73.00 90 GLU A N 1
ATOM 662 C CA . GLU A 1 90 ? -17.253 20.694 22.469 1.00 73.00 90 GLU A CA 1
ATOM 663 C C . GLU A 1 90 ? -16.173 21.771 22.664 1.00 73.00 90 GLU A C 1
ATOM 665 O O . GLU A 1 90 ? -16.397 22.744 23.371 1.00 73.00 90 GLU A O 1
ATOM 670 N N . ALA A 1 91 ? -15.035 21.658 21.970 1.00 74.19 91 ALA A N 1
ATOM 671 C CA . ALA A 1 91 ? -13.968 22.662 21.994 1.00 74.19 91 ALA A CA 1
ATOM 672 C C . ALA A 1 91 ? -14.310 23.972 21.252 1.00 74.19 91 ALA A C 1
ATOM 674 O O . ALA A 1 91 ? -13.619 24.975 21.431 1.00 74.19 91 ALA A O 1
ATOM 675 N N . ALA A 1 92 ? -15.337 23.960 20.397 1.00 69.75 92 ALA A N 1
ATOM 676 C CA . ALA A 1 92 ? -15.804 25.121 19.638 1.00 69.75 92 ALA A CA 1
ATOM 677 C C . ALA A 1 92 ? -16.993 25.853 20.298 1.00 69.75 92 ALA A C 1
ATOM 679 O O .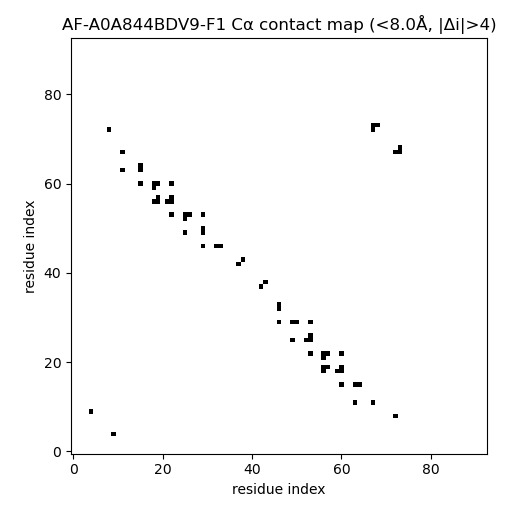 ALA A 1 92 ? -17.467 26.849 19.745 1.00 69.75 92 ALA A O 1
ATOM 680 N N . SER A 1 93 ? -17.476 25.346 21.440 1.00 59.38 93 SER A N 1
ATOM 681 C CA . SER A 1 93 ? -18.594 25.881 22.235 1.00 59.38 93 SER A CA 1
ATOM 682 C C . SER A 1 93 ? -18.091 26.695 23.426 1.00 59.38 93 SER A C 1
ATOM 684 O O . SER A 1 93 ? -18.747 27.708 23.756 1.00 59.38 93 SER A O 1
#

Sequence (93 aa):
MAAGIEPGFRGWLGTLRIAAEASKALSDELGALMLEDDDSDAFIRRLIRLSEQAEAAADEVANLVHIGVGIGAFDWIARLAQADAMQSAEAAS

Radius of gyration: 19.51 Å; Cα contacts (8 Å, |Δi|>4): 33; chains: 1; bounding box: 35×36×57 Å

Organism: NCBI:txid58314

Solvent-accessible surface area (backbone atoms only — not comparable to full-atom values): 5209 Å² total; per-residue (Å²): 129,84,86,68,81,52,69,68,59,54,50,49,52,52,53,43,48,54,36,46,53,51,23,46,53,38,47,51,50,49,56,56,57,72,70,51,97,68,85,46,74,69,50,53,55,50,52,53,54,44,50,55,50,25,50,55,30,46,50,51,33,52,50,49,50,50,52,33,59,77,72,48,45,60,61,52,52,52,51,52,55,52,52,51,52,51,52,54,54,61,77,74,108

Nearest PDB structures (foldseek):
  8vaa-assembly1_K  TM=8.853E-01  e=1.652E+00  Legionella pneumophila
  8vaa-assembly1_S  TM=8.852E-01  e=1.652E+00  Legionella pneumophila
  8vaa-assembly1_Q  TM=8.856E-01  e=2.151E+00  Legionella pneumophila
  1ez3-assembly1_A  TM=4.728E-01  e=7.487E-01  Rattus norvegicus

pLDDT: mean 87.59, std 11.82, range [39.5, 97.94]

Secondary structure (DSSP, 8-state):
---PPPHHHHHHHHHHHHHHHHHHHHHHHHHHHTTS----HHHHHHHHHHHHHHHHHHHHHHHHHHHHHHTTHHHHHHHHHHHHHHHHHHTT-

Mean predicted aligned error: 6.66 Å

Foldseek 3Di:
DPPDDDPVLVVLVVQLVVLVVQLVVLVVVLVVLVPDPDDDPVSVVVNVVSVVSSVVSVVVNVVSVVVCVVVCVVVVVVVVVVVVVVVVVVVVD